Protein AF-A0A853I7K4-F1 (afdb_monomer)

Mean predicted aligned error: 10.11 Å

Foldseek 3Di:
DCVVPVDDDDPDPVPPPPVSVVVVVVVLVVLLVVLLVPDPLQKDAFDKFFADPQQWTFAPPQFSFKQAAPVPPRQWGDDPRTIARNVVRDRHDPGITTIMTGGRDDPVSDDPPPD

Solvent-accessible surface area (backbone atoms only — not comparable to full-atom values): 6976 Å² total; per-residue (Å²): 114,63,76,82,73,78,54,79,87,77,93,54,97,79,72,78,51,65,66,60,54,50,41,49,53,51,48,54,54,50,52,50,60,58,45,59,73,51,47,82,92,37,39,47,71,73,42,74,44,58,53,50,96,83,18,38,35,68,51,65,91,48,56,64,44,58,46,35,30,87,85,56,88,48,39,39,41,70,55,86,61,30,45,32,35,63,80,79,70,37,50,64,45,96,64,67,48,42,25,32,38,19,38,63,72,60,78,88,74,55,73,81,87,84,118

Sequence (115 aa):
MLQSIGESPVTSLDSGLLEAAIALDLLDQQNEKIQAIGYPFNTEKNFRLSRDIDGIIHLPDNTLKVCGPLTDNGYVKQRGQKLYNSKEQSFTFSASVVVNLVLKLPFDELTVTTR

Organism: NCBI:txid2994442

Nearest PDB structures (foldseek):
  9jyz-assembly1_U  TM=8.845E-01  e=1.080E-09  Escherichia phage T7
  8i4m-assembly1_H  TM=8.877E-01  e=1.504E-09  Prochlorococcus phage P-SCSP1u
  8vb4-assembly1_M  TM=9.196E-01  e=6.564E-08  Pectobacterium phage PhiM1
  7box-assembly1_N  TM=8.594E-01  e=1.097E-08  Escherichia phage T7
  8es4-assembly1_C  TM=8.289E-01  e=7.615E-07  Shigella phage Buco

Structure (mmCIF, N/CA/C/O backbone):
data_AF-A0A853I7K4-F1
#
_entry.id   AF-A0A853I7K4-F1
#
loop_
_atom_site.group_PDB
_atom_site.id
_atom_site.type_symbol
_atom_site.label_atom_id
_atom_site.label_alt_id
_atom_site.label_comp_id
_atom_site.label_asym_id
_atom_site.label_entity_id
_atom_site.label_seq_id
_atom_site.pdbx_PDB_ins_code
_atom_site.Cartn_x
_atom_site.Cartn_y
_atom_site.Cartn_z
_atom_site.occupancy
_atom_site.B_iso_or_equiv
_atom_site.auth_seq_id
_atom_site.auth_comp_id
_atom_site.auth_asym_id
_atom_site.auth_atom_id
_atom_site.pdbx_PDB_model_num
ATOM 1 N N . MET A 1 1 ? -11.765 2.962 21.612 1.00 49.28 1 MET A N 1
ATOM 2 C CA . MET A 1 1 ? -11.771 2.429 22.997 1.00 49.28 1 MET A CA 1
ATOM 3 C C . MET A 1 1 ? -12.878 3.115 23.793 1.00 49.28 1 MET A C 1
ATOM 5 O O . MET A 1 1 ? -12.671 4.225 24.259 1.00 49.28 1 MET A O 1
ATOM 9 N N . LEU A 1 2 ? -14.048 2.480 23.932 1.00 45.66 2 LEU A N 1
ATOM 10 C CA . LEU A 1 2 ? -15.184 3.009 24.712 1.00 45.66 2 LEU A CA 1
ATOM 11 C C . LEU A 1 2 ? -15.093 2.713 26.221 1.00 45.66 2 LEU A C 1
ATOM 13 O O . LEU A 1 2 ? -15.779 3.343 27.014 1.00 45.66 2 LEU A O 1
ATOM 17 N N . GLN A 1 3 ? -14.169 1.846 26.649 1.00 47.56 3 GLN A N 1
ATOM 18 C CA . GLN A 1 3 ? -13.898 1.620 28.076 1.00 47.56 3 GLN A CA 1
ATOM 19 C C . GLN A 1 3 ? -13.208 2.798 28.776 1.00 47.56 3 GLN A C 1
ATOM 21 O O . GLN A 1 3 ? -13.159 2.824 30.001 1.00 47.56 3 GLN A O 1
ATOM 26 N N . SER A 1 4 ? -12.681 3.778 28.033 1.00 50.81 4 SER A N 1
ATOM 27 C CA . SER A 1 4 ? -12.009 4.932 28.642 1.00 50.81 4 SER A CA 1
ATOM 28 C C . SER A 1 4 ? -12.980 6.021 29.120 1.00 50.81 4 SER A C 1
ATOM 30 O O . SER A 1 4 ? -12.527 6.981 29.736 1.00 50.81 4 SER A O 1
ATOM 32 N N . ILE A 1 5 ? -14.284 5.892 28.836 1.00 50.25 5 ILE A N 1
ATOM 33 C CA . ILE A 1 5 ? -15.302 6.919 29.129 1.00 50.25 5 ILE A CA 1
ATOM 34 C C . ILE A 1 5 ? -16.398 6.446 30.103 1.00 50.25 5 ILE A C 1
ATOM 36 O O . ILE A 1 5 ? -17.344 7.180 30.353 1.00 50.25 5 ILE A O 1
ATOM 40 N N . GLY A 1 6 ? -16.271 5.253 30.700 1.00 47.78 6 GLY A N 1
ATOM 41 C CA . GLY A 1 6 ? -17.241 4.750 31.690 1.00 47.78 6 GLY A CA 1
ATOM 42 C C . GLY A 1 6 ? -18.583 4.271 31.114 1.00 47.78 6 GLY A C 1
ATOM 43 O O . GLY A 1 6 ? -19.505 3.992 31.874 1.00 47.78 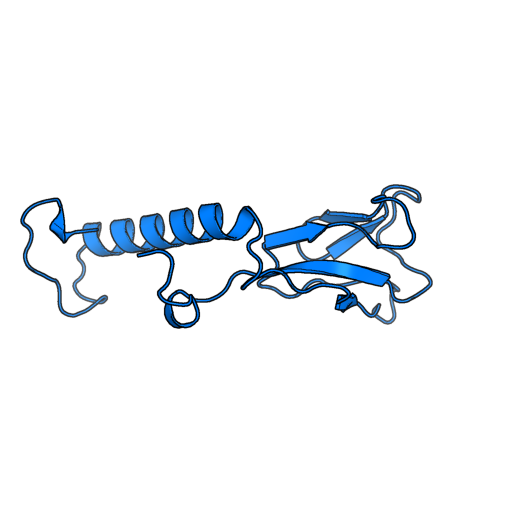6 GLY A O 1
ATOM 44 N N . GLU A 1 7 ? -18.684 4.144 29.792 1.00 52.41 7 GLU A N 1
ATOM 45 C CA . GLU A 1 7 ? -19.852 3.616 29.081 1.00 52.41 7 GLU A CA 1
ATOM 46 C C . GLU A 1 7 ? -19.877 2.076 29.118 1.00 52.41 7 GLU A C 1
ATOM 48 O O . GLU A 1 7 ? -18.839 1.408 29.024 1.00 52.41 7 GLU A O 1
ATOM 53 N N . SER A 1 8 ? -21.075 1.502 29.271 1.00 49.81 8 SER A N 1
ATOM 54 C CA . SER A 1 8 ? -21.274 0.046 29.302 1.00 49.81 8 SER A CA 1
ATOM 55 C C . SER A 1 8 ? -20.997 -0.575 27.924 1.00 49.81 8 SER A C 1
ATOM 57 O O . SER A 1 8 ? -21.301 0.040 26.902 1.00 49.81 8 SER A O 1
ATOM 59 N N . PRO A 1 9 ? -20.429 -1.794 27.852 1.00 48.22 9 PRO A N 1
ATOM 60 C CA . PRO A 1 9 ? -20.073 -2.410 26.579 1.00 48.22 9 PRO A CA 1
ATOM 61 C C . PRO A 1 9 ? -21.324 -2.679 25.736 1.00 48.22 9 PRO A C 1
ATOM 63 O O . PRO A 1 9 ? -22.226 -3.405 26.152 1.00 48.22 9 PRO A O 1
ATOM 66 N N . VAL A 1 10 ? -21.362 -2.105 24.534 1.00 51.09 10 VAL A N 1
ATOM 67 C CA . VAL A 1 10 ? -22.435 -2.340 23.564 1.00 51.09 10 VAL A CA 1
ATOM 68 C C . VAL A 1 10 ? -22.204 -3.698 22.904 1.00 51.09 10 VAL A C 1
ATOM 70 O O . VAL A 1 10 ? -21.157 -3.943 22.308 1.00 51.09 10 VAL A O 1
ATOM 73 N N . THR A 1 11 ? -23.169 -4.605 23.032 1.00 50.78 11 THR A N 1
ATOM 74 C CA . THR A 1 11 ? -23.073 -6.002 22.576 1.00 50.78 11 THR A CA 1
ATOM 75 C C . THR A 1 11 ? -23.431 -6.200 21.100 1.00 50.78 11 THR A C 1
ATOM 77 O O . THR A 1 11 ? -23.433 -7.334 20.623 1.00 50.78 11 THR A O 1
ATOM 80 N N . SER A 1 12 ? -23.738 -5.142 20.341 1.00 45.59 12 SER A N 1
ATOM 81 C CA . SER A 1 12 ? -24.063 -5.241 18.910 1.00 45.59 12 SER A CA 1
ATOM 82 C C . SER A 1 12 ? -23.766 -3.935 18.165 1.00 45.59 12 SER A C 1
ATOM 84 O O . SER A 1 12 ? -24.178 -2.866 18.601 1.00 45.59 12 SER A O 1
ATOM 86 N N . LEU A 1 13 ? -23.079 -4.041 17.021 1.00 51.53 13 LEU A N 1
ATOM 87 C CA . LEU A 1 13 ? -22.705 -2.934 16.118 1.00 51.53 13 LEU A CA 1
ATOM 88 C C . LEU A 1 13 ? -23.900 -2.235 15.441 1.00 51.53 13 LEU A C 1
ATOM 90 O O . LEU A 1 13 ? -23.728 -1.186 14.831 1.00 51.53 13 LEU A O 1
ATOM 94 N N . ASP A 1 14 ? -25.100 -2.801 15.567 1.00 49.00 14 ASP A N 1
ATOM 95 C CA . ASP A 1 14 ? -26.330 -2.337 14.913 1.00 49.00 14 ASP A CA 1
ATOM 96 C C . ASP A 1 14 ? -27.159 -1.372 15.789 1.00 49.00 14 ASP A C 1
ATOM 98 O O . ASP A 1 14 ? -28.235 -0.925 15.407 1.00 49.00 14 ASP A O 1
ATOM 102 N N . SER A 1 15 ? -26.686 -1.027 16.993 1.00 50.91 15 SER A N 1
ATOM 103 C CA . SER A 1 15 ? -27.499 -0.364 18.027 1.00 50.91 15 SER A CA 1
ATOM 104 C C . SER A 1 15 ? -27.822 1.120 17.785 1.00 50.91 15 SER A C 1
ATOM 106 O O . SER A 1 15 ? -28.295 1.791 18.700 1.00 50.91 15 SER A O 1
ATOM 108 N N . GLY A 1 16 ? -27.544 1.676 16.601 1.00 53.78 16 GLY A N 1
ATOM 109 C CA . GLY A 1 16 ? -27.820 3.086 16.292 1.00 53.78 16 GLY A CA 1
ATOM 110 C C . GLY A 1 16 ? -27.011 4.098 17.118 1.00 53.78 16 GLY A C 1
ATOM 111 O O . GLY A 1 16 ? -27.268 5.299 17.042 1.00 53.78 16 GLY A O 1
ATOM 112 N N . LEU A 1 17 ? -26.018 3.645 17.892 1.00 63.34 17 LEU A N 1
ATOM 113 C CA . LEU A 1 17 ? -25.106 4.524 18.615 1.00 63.34 17 LEU A CA 1
ATOM 114 C C . LEU A 1 17 ? -24.042 5.041 17.650 1.00 63.34 17 LEU A C 1
ATOM 116 O O . LEU A 1 17 ? -23.020 4.399 17.408 1.00 63.34 17 LEU A O 1
ATOM 120 N N . LEU A 1 18 ? -24.294 6.238 17.122 1.00 72.12 18 LEU A N 1
ATOM 121 C CA . LEU A 1 18 ? -23.364 7.010 16.296 1.00 72.12 18 LEU A CA 1
ATOM 122 C C . LEU A 1 18 ? -21.945 7.037 16.898 1.00 72.12 18 LEU A C 1
ATOM 124 O O . LEU A 1 18 ? -20.959 6.947 16.175 1.00 72.12 18 LEU A O 1
ATOM 128 N N . GLU A 1 19 ? -21.839 7.086 18.224 1.00 71.19 19 GLU A N 1
ATOM 129 C CA . GLU A 1 19 ? -20.572 7.097 18.960 1.00 71.19 19 GLU A CA 1
ATOM 130 C C . GLU A 1 19 ? -19.783 5.787 18.825 1.00 71.19 19 GLU A C 1
ATOM 132 O O . GLU A 1 19 ? -18.559 5.816 18.696 1.00 71.19 19 GLU A O 1
ATOM 137 N N . ALA A 1 20 ? -20.466 4.638 18.794 1.00 74.06 20 ALA A N 1
ATOM 138 C CA . ALA A 1 20 ? -19.827 3.343 18.577 1.00 74.06 20 ALA A CA 1
ATOM 139 C C . ALA A 1 20 ? -19.301 3.212 17.141 1.00 74.06 20 ALA A C 1
ATOM 141 O O . ALA A 1 20 ? -18.184 2.733 16.940 1.00 74.06 20 ALA A O 1
ATOM 142 N N . ALA A 1 21 ? -20.058 3.709 16.157 1.00 77.88 21 ALA A N 1
ATOM 143 C CA . ALA A 1 21 ? -19.622 3.754 14.762 1.00 77.88 21 ALA A CA 1
ATOM 144 C C . ALA A 1 21 ? -18.401 4.674 14.574 1.00 77.88 21 ALA A C 1
ATOM 146 O O . ALA A 1 21 ? -17.426 4.279 13.937 1.00 77.88 21 ALA A O 1
ATOM 147 N N . ILE A 1 22 ? -18.405 5.860 15.196 1.00 81.94 22 ILE A N 1
ATOM 148 C CA . ILE A 1 22 ? -17.257 6.782 15.182 1.00 81.94 22 ILE A CA 1
ATOM 149 C C . ILE A 1 22 ? -16.034 6.145 15.856 1.00 81.94 22 ILE A C 1
ATOM 151 O O . ILE A 1 22 ? -14.914 6.267 15.362 1.00 81.94 22 ILE A O 1
ATOM 155 N N . ALA A 1 23 ? -16.224 5.450 16.981 1.00 81.50 23 ALA A N 1
ATOM 156 C CA . ALA A 1 23 ? -15.129 4.788 17.682 1.00 81.50 23 ALA A CA 1
ATOM 157 C C . ALA A 1 23 ? -14.512 3.638 16.870 1.00 81.50 23 ALA A C 1
ATOM 159 O O . ALA A 1 23 ? -13.304 3.411 16.985 1.00 81.50 23 ALA A O 1
ATOM 160 N N . LEU A 1 24 ? -15.319 2.924 16.078 1.00 82.81 24 LEU A N 1
ATOM 161 C CA . LEU A 1 24 ? -14.852 1.876 15.171 1.00 82.81 24 LEU A CA 1
ATOM 162 C C . LEU A 1 24 ? -14.056 2.465 14.003 1.00 82.81 24 LEU A C 1
ATOM 164 O O . LEU A 1 24 ? -12.936 2.030 13.757 1.00 82.81 24 LEU A O 1
ATOM 168 N N . ASP A 1 25 ? -14.585 3.501 13.351 1.00 84.81 25 ASP A N 1
ATOM 169 C CA . ASP A 1 25 ? -13.895 4.184 12.254 1.00 84.81 25 ASP A CA 1
ATOM 170 C C . ASP A 1 25 ? -12.547 4.758 12.717 1.00 84.81 25 ASP A C 1
ATOM 172 O O . ASP A 1 25 ? -11.509 4.546 12.087 1.00 84.81 25 ASP A O 1
ATOM 176 N N . LEU A 1 26 ? -12.517 5.387 13.898 1.00 87.38 26 LEU A N 1
ATOM 177 C CA . LEU A 1 26 ? -11.273 5.868 14.492 1.00 87.38 26 LEU A CA 1
ATOM 178 C C . LEU A 1 26 ? -10.286 4.721 14.749 1.00 87.38 26 LEU A C 1
ATOM 180 O O . LEU A 1 26 ? -9.087 4.891 14.524 1.00 87.38 26 LEU A O 1
ATOM 184 N N . LEU A 1 27 ? -10.763 3.567 15.225 1.00 85.56 27 LEU A N 1
ATOM 185 C CA . LEU A 1 27 ? -9.915 2.399 15.456 1.00 85.56 27 LEU A CA 1
ATOM 186 C C . LEU A 1 27 ? -9.305 1.895 14.144 1.00 85.56 27 LEU A C 1
ATOM 188 O O . LEU A 1 27 ? -8.096 1.668 14.098 1.00 85.56 27 LEU A O 1
ATOM 192 N N . ASP A 1 28 ? -10.103 1.783 13.085 1.00 85.75 28 ASP A N 1
ATOM 193 C CA . ASP A 1 28 ? -9.634 1.351 11.768 1.00 85.75 28 ASP A CA 1
ATOM 194 C C . ASP A 1 28 ? -8.609 2.323 11.179 1.00 85.75 28 ASP A C 1
ATOM 196 O O . ASP A 1 28 ? -7.576 1.892 10.658 1.00 85.75 28 ASP A O 1
ATOM 200 N N . GLN A 1 29 ? -8.823 3.632 11.339 1.00 87.00 29 GLN A N 1
ATOM 201 C CA . GLN A 1 29 ? -7.854 4.648 10.929 1.00 87.00 29 GLN A CA 1
ATOM 202 C C . GLN A 1 29 ? -6.532 4.547 11.702 1.00 87.00 29 GLN A C 1
ATOM 204 O 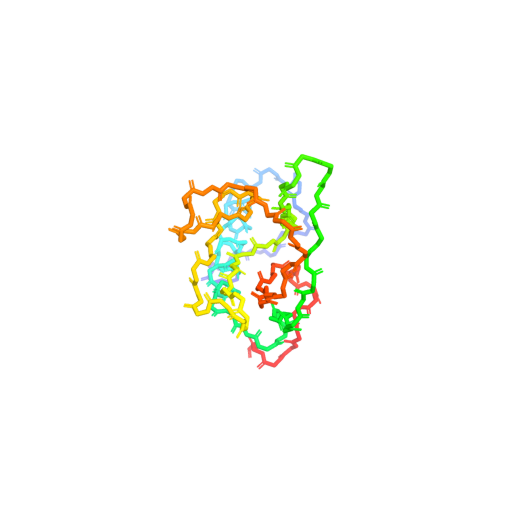O . GLN A 1 29 ? -5.460 4.718 11.118 1.00 87.00 29 GLN A O 1
ATOM 209 N N . GLN A 1 30 ? -6.571 4.302 13.017 1.00 88.06 30 GLN A N 1
ATOM 210 C CA . GLN A 1 30 ? -5.344 4.138 13.805 1.00 88.06 30 GLN A CA 1
ATOM 211 C C . GLN A 1 30 ? -4.624 2.834 13.461 1.00 88.06 30 GLN A C 1
ATOM 213 O O . GLN A 1 30 ? -3.402 2.835 13.317 1.00 88.06 30 GLN A O 1
ATOM 218 N N . ASN A 1 31 ? -5.369 1.745 13.273 1.00 87.38 31 ASN A N 1
ATOM 219 C CA . ASN A 1 31 ? -4.819 0.465 12.846 1.00 87.38 31 ASN A CA 1
ATOM 220 C C . ASN A 1 31 ? -4.090 0.606 11.500 1.00 87.38 31 ASN A C 1
ATOM 222 O O . ASN A 1 31 ? -2.943 0.185 11.364 1.00 87.38 31 ASN A O 1
ATOM 226 N N . GLU A 1 32 ? -4.707 1.287 10.533 1.00 88.50 32 GLU A N 1
ATOM 227 C CA . GLU A 1 32 ? -4.093 1.567 9.236 1.00 88.50 32 GLU A CA 1
ATOM 228 C C . GLU A 1 32 ? -2.811 2.402 9.361 1.00 88.50 32 GLU A C 1
ATOM 230 O O . GLU A 1 32 ? -1.790 2.054 8.766 1.00 88.50 32 GLU A O 1
ATOM 235 N N . LYS A 1 33 ? -2.820 3.455 10.189 1.00 88.75 33 LYS A N 1
ATOM 236 C CA . LYS A 1 33 ? -1.635 4.293 10.444 1.00 88.75 33 LYS A CA 1
ATOM 237 C C . LYS A 1 33 ? -0.473 3.502 11.040 1.00 88.75 33 LYS A C 1
ATOM 239 O O . LYS A 1 33 ? 0.666 3.704 10.626 1.00 88.75 33 LYS A O 1
ATOM 244 N N . ILE A 1 34 ? -0.749 2.615 11.996 1.00 88.88 34 ILE A N 1
ATOM 245 C CA . ILE A 1 34 ? 0.274 1.773 12.628 1.00 88.88 34 ILE A CA 1
ATOM 246 C C . ILE A 1 34 ? 0.828 0.786 11.601 1.00 88.88 34 ILE A C 1
ATOM 248 O O . ILE A 1 34 ? 2.037 0.718 11.390 1.00 88.88 34 ILE A O 1
ATOM 252 N N . GLN A 1 35 ? -0.044 0.060 10.905 1.00 89.81 35 GLN A N 1
ATOM 253 C CA . GLN A 1 35 ? 0.374 -0.932 9.919 1.00 89.81 35 GLN A CA 1
ATOM 254 C C . GLN A 1 35 ? 1.138 -0.318 8.738 1.00 89.81 35 GLN A C 1
ATOM 256 O O . GLN A 1 35 ? 2.059 -0.953 8.218 1.00 89.81 35 GLN A O 1
ATOM 261 N N . ALA A 1 36 ? 0.840 0.929 8.359 1.00 88.75 36 ALA A N 1
ATOM 262 C CA . ALA A 1 36 ? 1.534 1.649 7.290 1.00 88.75 36 ALA A CA 1
ATOM 263 C C . ALA A 1 36 ? 3.034 1.887 7.563 1.00 88.75 36 ALA A C 1
ATOM 265 O O . ALA A 1 36 ? 3.795 2.146 6.624 1.00 88.75 36 ALA A O 1
ATOM 266 N N . ILE A 1 37 ? 3.485 1.771 8.820 1.00 89.38 37 ILE A N 1
ATOM 267 C CA . ILE A 1 37 ? 4.912 1.817 9.181 1.00 89.38 37 ILE A CA 1
ATOM 268 C C . ILE A 1 37 ? 5.677 0.666 8.502 1.00 89.38 37 ILE A C 1
ATOM 270 O O . ILE A 1 37 ? 6.805 0.866 8.046 1.00 89.38 37 ILE A O 1
ATOM 274 N N . GLY A 1 38 ? 5.040 -0.500 8.353 1.00 86.06 38 GLY A N 1
ATOM 275 C CA . GLY A 1 38 ? 5.634 -1.703 7.773 1.00 86.06 38 GLY A CA 1
ATOM 276 C C . GLY A 1 38 ? 6.393 -2.523 8.810 1.00 86.06 38 GLY A C 1
ATOM 277 O O . GLY A 1 38 ? 7.609 -2.404 8.959 1.00 86.06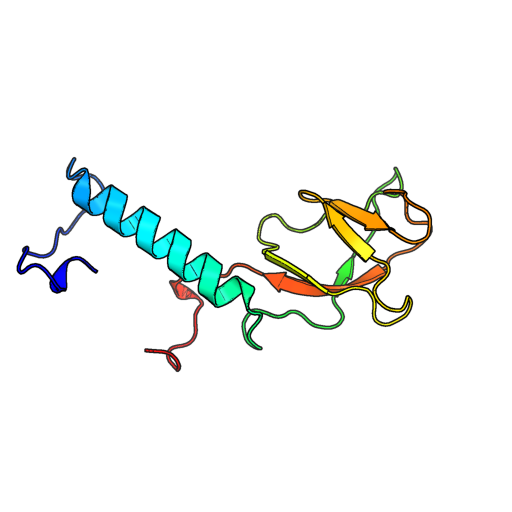 38 GLY A O 1
ATOM 278 N N . TYR A 1 39 ? 5.664 -3.377 9.520 1.00 88.62 39 TYR A N 1
ATOM 279 C CA . TYR A 1 39 ? 6.212 -4.344 10.463 1.00 88.62 39 TYR A CA 1
ATOM 280 C C . TYR A 1 39 ? 6.503 -5.682 9.772 1.00 88.62 39 TYR A C 1
ATOM 282 O O . TYR A 1 39 ? 5.924 -5.986 8.730 1.00 88.62 39 TYR A O 1
ATOM 290 N N . PRO A 1 40 ? 7.366 -6.541 10.343 1.00 86.25 40 PRO A N 1
ATOM 291 C CA . PRO A 1 40 ? 7.685 -7.835 9.741 1.00 86.25 40 PRO A CA 1
ATOM 292 C C . PRO A 1 40 ? 6.472 -8.735 9.484 1.00 86.25 40 PRO A C 1
ATOM 294 O O . PRO A 1 40 ? 6.504 -9.511 8.539 1.00 86.25 40 PRO A O 1
ATOM 297 N N . PHE A 1 41 ? 5.416 -8.629 10.298 1.00 86.50 41 PHE A N 1
ATOM 298 C CA . PHE A 1 41 ? 4.215 -9.456 10.159 1.00 86.50 41 PHE A CA 1
ATOM 299 C C . PHE A 1 41 ? 3.327 -9.044 8.978 1.00 86.50 41 PHE A C 1
ATOM 301 O O . PHE A 1 41 ? 2.603 -9.879 8.457 1.00 86.50 41 PHE A O 1
ATOM 308 N N . ASN A 1 42 ? 3.369 -7.775 8.556 1.00 90.19 42 ASN A N 1
ATOM 309 C CA . ASN A 1 42 ? 2.560 -7.262 7.450 1.00 90.19 42 ASN A CA 1
ATOM 310 C C . ASN A 1 42 ? 3.409 -6.791 6.264 1.00 90.19 42 ASN A C 1
ATOM 312 O O . ASN A 1 42 ? 2.915 -6.069 5.400 1.00 90.19 42 ASN A O 1
ATOM 316 N N . THR A 1 43 ? 4.689 -7.173 6.235 1.00 90.00 43 THR A N 1
ATOM 317 C CA . THR A 1 43 ? 5.617 -6.843 5.153 1.00 90.00 43 THR A CA 1
ATOM 318 C C . THR A 1 43 ? 6.003 -8.102 4.391 1.00 90.00 43 THR A C 1
ATOM 320 O O . THR A 1 43 ? 6.849 -8.878 4.834 1.00 90.00 43 THR A O 1
ATOM 323 N N . GLU A 1 44 ? 5.451 -8.242 3.193 1.00 89.00 44 GLU A N 1
ATOM 324 C CA . GLU A 1 44 ? 5.801 -9.288 2.243 1.00 89.00 44 GLU A CA 1
ATOM 325 C C . GLU A 1 44 ? 7.051 -8.882 1.466 1.00 89.00 44 GLU A C 1
ATOM 327 O O . GLU A 1 44 ? 7.069 -7.892 0.724 1.00 89.00 44 GLU A O 1
ATOM 332 N N . LYS A 1 45 ? 8.129 -9.645 1.653 1.00 87.88 45 LYS A N 1
ATOM 333 C CA . LYS A 1 45 ? 9.410 -9.396 0.988 1.00 87.88 45 LYS A CA 1
ATOM 334 C C . LYS A 1 45 ? 9.521 -10.204 -0.295 1.00 87.88 45 LYS A C 1
ATOM 336 O O . LYS A 1 45 ? 9.147 -11.369 -0.332 1.00 87.88 45 LYS A O 1
ATOM 341 N N . ASN A 1 46 ? 10.144 -9.615 -1.313 1.00 86.75 46 ASN A N 1
ATOM 342 C CA . ASN A 1 46 ? 10.378 -10.254 -2.612 1.00 86.75 46 ASN A CA 1
ATOM 343 C C . ASN A 1 46 ? 9.092 -10.730 -3.310 1.00 86.75 46 ASN A C 1
ATOM 345 O O . ASN A 1 46 ? 9.091 -11.742 -4.015 1.00 86.75 46 ASN A O 1
ATOM 349 N N . PHE A 1 47 ? 8.001 -9.986 -3.146 1.00 87.75 47 PHE A N 1
ATOM 350 C CA . PHE A 1 47 ? 6.740 -10.299 -3.793 1.00 87.75 47 PHE A CA 1
ATOM 351 C C . PHE A 1 47 ? 6.834 -10.009 -5.294 1.00 87.75 47 PHE A C 1
ATOM 353 O O . PHE A 1 47 ? 7.152 -8.890 -5.712 1.00 87.75 47 PHE A O 1
ATOM 360 N N . ARG A 1 48 ? 6.578 -11.026 -6.122 1.00 88.94 48 ARG A N 1
ATOM 361 C CA . ARG A 1 48 ? 6.606 -10.902 -7.583 1.00 88.94 48 ARG A CA 1
ATOM 362 C C . ARG A 1 48 ? 5.246 -10.430 -8.080 1.00 88.94 48 ARG A C 1
ATOM 364 O O . ARG A 1 48 ? 4.278 -11.181 -8.049 1.00 88.94 48 ARG A O 1
ATOM 371 N N . LEU A 1 49 ? 5.208 -9.214 -8.609 1.00 88.00 49 LEU A N 1
ATOM 372 C CA . LEU A 1 49 ? 4.039 -8.671 -9.282 1.00 88.00 49 LEU A CA 1
ATOM 373 C C . LEU A 1 49 ? 4.129 -8.913 -10.788 1.00 88.00 49 LEU A C 1
ATOM 375 O O . LEU A 1 49 ? 5.125 -8.580 -11.441 1.00 88.00 49 LEU A O 1
ATOM 379 N N . SER A 1 50 ? 3.065 -9.493 -11.331 1.00 89.06 50 SER A N 1
ATOM 380 C CA . SER A 1 50 ? 2.912 -9.739 -12.760 1.00 89.06 50 SER A CA 1
ATOM 381 C C . SER A 1 50 ? 2.131 -8.608 -13.413 1.00 89.06 50 SER A C 1
ATOM 383 O O . SER A 1 50 ? 1.252 -8.004 -12.800 1.00 89.06 50 SER A O 1
ATOM 385 N N . ARG A 1 51 ? 2.483 -8.316 -14.662 1.00 89.75 51 ARG A N 1
ATOM 386 C CA . ARG A 1 51 ? 1.781 -7.334 -15.487 1.00 89.75 51 ARG A CA 1
ATOM 387 C C . ARG A 1 51 ? 0.565 -7.961 -16.165 1.00 89.75 51 ARG A C 1
ATOM 389 O O . ARG A 1 51 ? 0.591 -9.150 -16.481 1.00 89.75 51 ARG A O 1
ATOM 396 N N . ASP A 1 52 ? -0.436 -7.137 -16.425 1.00 90.56 52 ASP A N 1
ATOM 397 C CA . ASP A 1 52 ? -1.563 -7.458 -17.299 1.00 90.56 52 ASP A CA 1
ATOM 398 C C . ASP A 1 52 ? -1.146 -7.388 -18.789 1.00 90.56 52 ASP A C 1
ATOM 400 O O . ASP A 1 52 ? -0.013 -7.024 -19.124 1.00 90.56 52 ASP A O 1
ATOM 404 N N . ILE A 1 53 ? -2.071 -7.712 -19.690 1.00 90.25 53 ILE A N 1
ATOM 405 C CA . I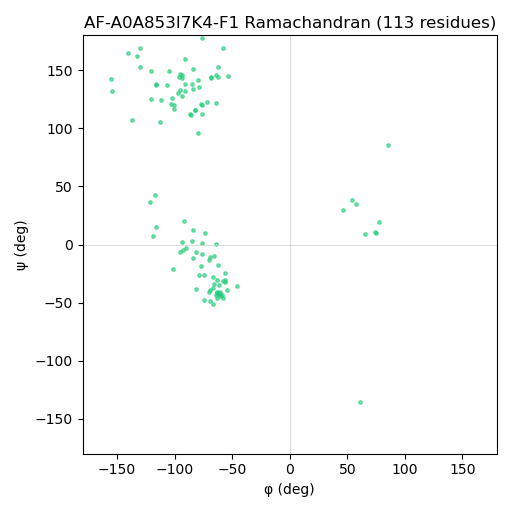LE A 1 53 ? -1.987 -7.644 -21.152 1.00 90.25 53 ILE A CA 1
ATOM 406 C C . ILE A 1 53 ? -1.580 -6.236 -21.611 1.00 90.25 53 ILE A C 1
ATOM 408 O O . ILE A 1 53 ? -0.724 -6.103 -22.484 1.00 90.25 53 ILE A O 1
ATOM 412 N N . ASP A 1 54 ? -2.099 -5.191 -20.961 1.00 89.75 54 ASP A N 1
ATOM 413 C CA . ASP A 1 54 ? -1.736 -3.787 -21.218 1.00 89.75 54 ASP A CA 1
ATOM 414 C C . ASP A 1 54 ? -0.370 -3.381 -20.625 1.00 89.75 54 ASP A C 1
ATOM 416 O O . ASP A 1 54 ? 0.049 -2.225 -20.696 1.00 89.75 54 ASP A O 1
ATOM 420 N N . GLY A 1 55 ? 0.343 -4.314 -19.989 1.00 87.06 55 GLY A N 1
ATOM 421 C CA . GLY A 1 55 ? 1.627 -4.062 -19.341 1.00 87.06 55 GLY A CA 1
ATOM 422 C C . GLY A 1 55 ? 1.521 -3.318 -18.009 1.00 87.06 55 GLY A C 1
ATOM 423 O O . GLY A 1 55 ? 2.544 -2.914 -17.464 1.00 87.06 55 GLY A O 1
ATOM 424 N N . ILE A 1 56 ? 0.320 -3.138 -17.463 1.00 90.25 56 ILE A N 1
ATOM 425 C CA . ILE A 1 56 ? 0.097 -2.469 -16.178 1.00 90.25 56 ILE A CA 1
ATOM 426 C C . ILE A 1 56 ? 0.266 -3.477 -15.045 1.00 90.25 56 ILE A C 1
ATOM 428 O 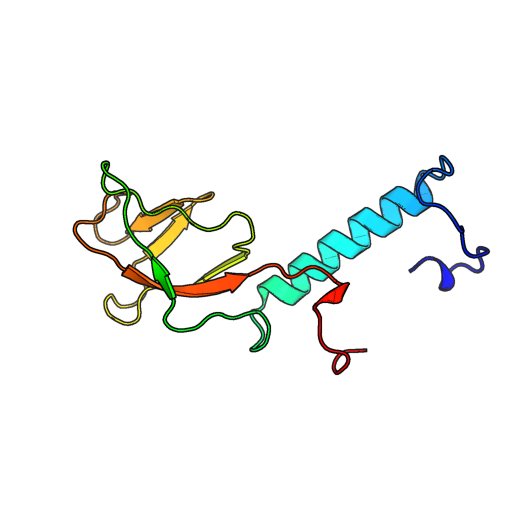O . ILE A 1 56 ? -0.212 -4.605 -15.127 1.00 90.25 56 ILE A O 1
ATOM 432 N N . ILE A 1 57 ? 0.924 -3.063 -13.964 1.00 90.62 57 ILE A N 1
ATOM 433 C CA . ILE A 1 57 ? 1.000 -3.858 -12.738 1.00 90.62 57 ILE A CA 1
ATOM 434 C C . ILE A 1 57 ? -0.014 -3.320 -11.728 1.00 90.62 57 ILE A C 1
ATOM 436 O O . ILE A 1 57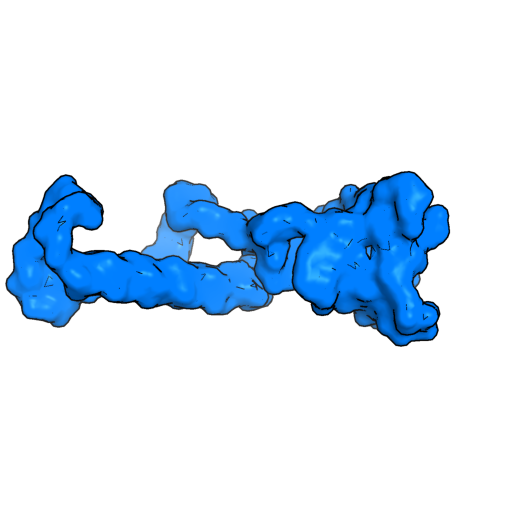 ? 0.085 -2.174 -11.274 1.00 90.62 57 ILE A O 1
ATOM 440 N N . HIS A 1 58 ? -0.977 -4.171 -11.386 1.00 92.06 58 HIS A N 1
ATOM 441 C CA . HIS A 1 58 ? -2.003 -3.905 -10.386 1.00 92.06 58 HIS A CA 1
ATOM 442 C C . HIS A 1 58 ? -1.537 -4.373 -9.008 1.00 92.06 58 HIS A C 1
ATOM 444 O O . HIS A 1 58 ? -0.915 -5.427 -8.870 1.00 92.06 58 HIS A O 1
ATOM 450 N N . LEU A 1 59 ? -1.817 -3.560 -7.995 1.00 90.31 59 LEU A N 1
ATOM 451 C CA . LEU A 1 59 ? -1.531 -3.872 -6.602 1.00 90.31 59 LEU A CA 1
ATOM 452 C C . LEU A 1 59 ? -2.759 -4.511 -5.949 1.00 90.31 59 LEU A C 1
ATOM 454 O O . LEU A 1 59 ? -3.876 -4.106 -6.272 1.00 90.31 59 LEU A O 1
ATOM 458 N N . PRO A 1 60 ? -2.569 -5.458 -5.016 1.00 89.44 60 PRO A N 1
ATOM 459 C CA . PRO A 1 60 ? -3.654 -5.959 -4.178 1.00 89.44 60 PRO A CA 1
ATOM 460 C C . PRO A 1 60 ? -4.388 -4.825 -3.450 1.00 89.44 60 PRO A C 1
ATOM 462 O O . PRO A 1 60 ? -3.748 -3.866 -3.006 1.00 89.44 60 PRO A O 1
ATOM 465 N N . ASP A 1 61 ? -5.705 -4.952 -3.270 1.00 88.31 61 ASP A N 1
ATOM 466 C CA . ASP A 1 61 ? -6.553 -3.930 -2.631 1.00 88.31 61 ASP A CA 1
ATOM 467 C C . ASP A 1 61 ? -6.097 -3.549 -1.219 1.00 88.31 61 ASP A C 1
ATOM 469 O O . ASP A 1 61 ? -6.222 -2.402 -0.799 1.00 88.31 61 ASP A O 1
ATOM 473 N N . ASN A 1 62 ? -5.518 -4.501 -0.493 1.00 89.38 62 ASN A N 1
ATOM 474 C CA . ASN A 1 62 ? -5.006 -4.308 0.856 1.00 89.38 62 ASN A CA 1
ATOM 475 C C . ASN A 1 62 ? -3.580 -3.728 0.896 1.00 89.38 62 ASN A C 1
ATOM 477 O O . ASN A 1 62 ? -2.954 -3.737 1.951 1.00 89.38 62 ASN A O 1
ATOM 481 N N . THR A 1 63 ? -3.029 -3.226 -0.211 1.00 90.94 63 THR A N 1
ATOM 482 C CA . THR A 1 63 ? -1.670 -2.661 -0.227 1.00 90.94 63 THR A CA 1
ATOM 483 C C . THR A 1 63 ? -1.630 -1.272 0.410 1.00 90.94 63 THR A C 1
ATOM 485 O O . THR A 1 63 ? -2.115 -0.300 -0.170 1.00 90.94 63 THR A O 1
ATOM 488 N N . LEU A 1 64 ? -0.964 -1.156 1.561 1.00 89.81 64 LEU A N 1
ATOM 489 C CA . LEU A 1 64 ? -0.715 0.119 2.244 1.00 89.81 64 LEU A CA 1
ATOM 490 C C . LEU A 1 64 ? 0.481 0.864 1.660 1.00 89.81 64 LEU A C 1
ATOM 492 O O . LEU A 1 64 ? 0.489 2.092 1.585 1.00 89.81 64 LEU A O 1
ATOM 496 N N . LYS A 1 65 ? 1.526 0.122 1.291 1.00 88.69 65 LYS A N 1
ATOM 497 C CA . LYS A 1 65 ? 2.768 0.712 0.798 1.00 88.69 65 LYS A CA 1
ATOM 498 C C . LYS A 1 65 ? 3.517 -0.263 -0.089 1.00 88.69 65 LYS A C 1
ATOM 500 O O . LYS A 1 65 ? 3.624 -1.447 0.214 1.00 88.69 65 LYS A O 1
ATOM 505 N N . VAL A 1 66 ? 4.126 0.278 -1.137 1.00 88.00 66 VAL A N 1
ATOM 506 C CA . VAL A 1 66 ? 5.105 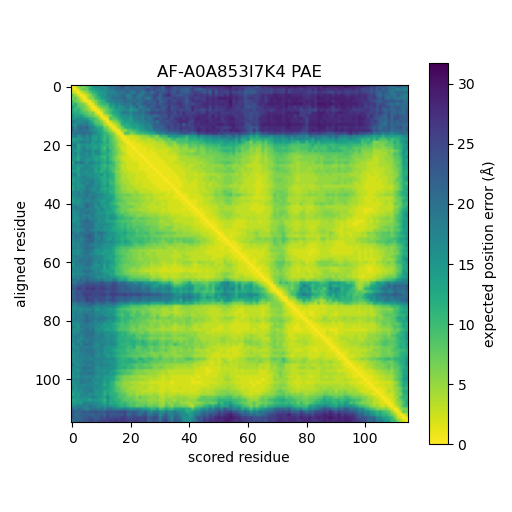-0.431 -1.960 1.00 88.00 66 VAL A CA 1
ATOM 507 C C . VAL A 1 66 ? 6.471 0.201 -1.757 1.00 88.00 66 VAL A C 1
ATOM 509 O O . VAL A 1 66 ? 6.650 1.400 -1.976 1.00 88.00 66 VAL A O 1
ATOM 512 N N . CYS A 1 67 ? 7.447 -0.610 -1.369 1.00 80.44 67 CYS A N 1
ATOM 513 C CA . CYS A 1 67 ? 8.851 -0.236 -1.422 1.00 80.44 67 CYS A CA 1
ATOM 514 C C . CYS A 1 67 ? 9.443 -0.801 -2.714 1.00 80.44 67 CYS A C 1
ATOM 516 O O . CYS A 1 67 ? 9.212 -1.964 -3.051 1.00 80.44 67 CYS A O 1
ATOM 518 N N . GLY A 1 68 ? 10.144 0.065 -3.452 1.00 70.12 68 GLY A N 1
ATOM 519 C CA . GLY A 1 68 ? 10.540 -0.181 -4.835 1.00 70.12 68 GLY A CA 1
ATOM 520 C C . GLY A 1 68 ? 11.384 -1.442 -5.044 1.00 70.12 68 GLY A C 1
ATOM 521 O O . GLY A 1 68 ? 11.836 -2.074 -4.087 1.00 70.12 68 GLY A O 1
ATOM 522 N N . PRO A 1 69 ? 11.579 -1.836 -6.309 1.00 66.69 69 PRO A N 1
ATOM 523 C CA . PRO A 1 69 ? 12.158 -3.120 -6.633 1.00 66.69 69 PRO A CA 1
ATOM 524 C C . PRO A 1 69 ? 13.586 -3.260 -6.143 1.00 66.69 69 PRO A C 1
ATOM 526 O O . PRO A 1 69 ? 14.360 -2.303 -6.207 1.00 66.69 69 PRO A O 1
ATOM 529 N N . LEU A 1 70 ? 13.945 -4.488 -5.751 1.00 60.81 70 LEU A N 1
ATOM 530 C CA . LEU A 1 70 ? 15.315 -4.838 -5.362 1.00 60.81 70 LEU A CA 1
ATOM 531 C C . LEU A 1 70 ? 16.338 -4.521 -6.467 1.00 60.81 70 LEU A C 1
ATOM 533 O O . LEU A 1 70 ? 17.513 -4.336 -6.172 1.00 60.81 70 LEU A O 1
ATOM 537 N N . THR A 1 71 ? 15.900 -4.478 -7.727 1.00 61.66 71 THR A N 1
ATOM 538 C CA . THR A 1 71 ? 16.771 -4.405 -8.908 1.00 61.66 71 THR A CA 1
ATOM 539 C C . THR A 1 71 ? 16.882 -3.007 -9.526 1.00 61.66 71 THR A C 1
ATOM 541 O O . THR A 1 71 ? 17.855 -2.734 -10.218 1.00 61.66 71 THR A O 1
ATOM 544 N N . ASP A 1 72 ? 15.923 -2.109 -9.271 1.00 62.31 72 ASP A N 1
ATOM 545 C CA . ASP A 1 72 ? 15.787 -0.820 -9.979 1.00 62.31 72 ASP A CA 1
ATOM 546 C C . ASP A 1 72 ? 15.844 0.384 -9.017 1.00 62.31 72 ASP A C 1
ATOM 548 O O . ASP A 1 72 ? 15.117 1.361 -9.176 1.00 62.31 72 ASP A O 1
ATOM 552 N N . ASN A 1 73 ? 16.681 0.312 -7.973 1.00 60.47 73 ASN A N 1
ATOM 553 C CA . ASN A 1 73 ? 17.036 1.434 -7.082 1.00 60.47 73 ASN A CA 1
ATOM 554 C C . ASN A 1 73 ? 15.861 2.307 -6.571 1.00 60.47 73 ASN A C 1
ATOM 556 O O . ASN A 1 73 ? 16.027 3.497 -6.303 1.00 60.47 73 ASN A O 1
ATOM 560 N N . GLY A 1 74 ? 14.660 1.745 -6.409 1.00 66.00 74 GLY A N 1
ATOM 561 C CA . GLY A 1 74 ? 13.516 2.490 -5.876 1.00 66.00 74 GLY A CA 1
ATOM 562 C C . GLY A 1 74 ? 12.815 3.443 -6.856 1.00 66.00 74 GLY A C 1
ATOM 563 O O . GLY A 1 74 ? 12.070 4.315 -6.411 1.00 66.00 74 GLY A O 1
ATOM 564 N N . TYR A 1 75 ? 12.980 3.290 -8.176 1.00 76.38 75 TYR A N 1
ATOM 565 C CA . TYR A 1 75 ? 12.262 4.129 -9.155 1.00 76.38 75 TYR A CA 1
ATOM 566 C C . TYR A 1 75 ? 10.755 3.870 -9.220 1.00 76.38 75 TYR A C 1
ATOM 568 O O . TYR A 1 75 ? 10.011 4.635 -9.835 1.00 76.38 75 TYR A O 1
ATOM 576 N N . VAL A 1 76 ? 10.278 2.814 -8.580 1.00 85.06 76 VAL A N 1
ATOM 577 C CA . VAL A 1 76 ? 8.878 2.425 -8.624 1.00 85.06 76 VAL A CA 1
ATOM 578 C C . VAL A 1 76 ? 8.120 2.979 -7.423 1.00 85.06 76 VAL A C 1
ATOM 580 O O . VAL A 1 76 ? 8.570 2.861 -6.285 1.00 85.06 76 VAL A O 1
ATOM 583 N N . LYS A 1 77 ? 6.953 3.568 -7.685 1.00 87.44 77 LYS A N 1
ATOM 584 C CA . LYS A 1 77 ? 6.069 4.167 -6.682 1.00 87.44 77 LYS A CA 1
ATOM 585 C C . LYS A 1 77 ? 4.648 3.651 -6.853 1.00 87.44 77 LYS A C 1
ATOM 587 O O . LYS A 1 77 ? 4.231 3.324 -7.959 1.00 87.44 77 LYS A O 1
ATOM 592 N N . GLN A 1 78 ? 3.886 3.627 -5.771 1.00 89.50 78 GLN A N 1
ATOM 593 C CA . GLN A 1 78 ? 2.448 3.386 -5.822 1.00 89.50 78 GLN A CA 1
ATOM 594 C C . GLN A 1 78 ? 1.711 4.665 -6.249 1.00 89.50 78 GLN A C 1
ATOM 596 O O . GLN A 1 78 ? 2.007 5.753 -5.752 1.00 89.50 78 GLN A O 1
ATOM 601 N N . ARG A 1 79 ? 0.746 4.542 -7.167 1.00 88.75 79 ARG A N 1
ATOM 602 C CA . ARG A 1 79 ? -0.228 5.590 -7.510 1.00 88.75 79 ARG A CA 1
ATOM 603 C C . ARG A 1 79 ? -1.609 4.952 -7.649 1.00 88.75 79 ARG A C 1
ATOM 605 O O . ARG A 1 79 ? -1.870 4.234 -8.612 1.00 88.75 79 ARG A O 1
ATOM 612 N N . GLY A 1 80 ? -2.482 5.199 -6.673 1.00 88.38 80 GLY A N 1
ATOM 613 C CA . GLY A 1 80 ? -3.720 4.431 -6.526 1.00 88.38 80 GLY A CA 1
ATOM 614 C C . GLY A 1 80 ? -3.410 2.947 -6.296 1.00 88.38 80 GLY A C 1
ATOM 615 O O . GLY A 1 80 ? -2.485 2.615 -5.557 1.00 88.38 80 GLY A O 1
ATOM 616 N N . GLN A 1 81 ? -4.132 2.064 -6.983 1.00 88.62 81 GLN A N 1
ATOM 617 C CA . GLN A 1 81 ? -3.882 0.612 -6.996 1.00 88.62 81 GLN A CA 1
ATOM 618 C C . GLN A 1 81 ? -2.962 0.163 -8.140 1.00 88.62 81 GLN A C 1
ATOM 620 O O . GLN A 1 81 ? -2.961 -1.000 -8.539 1.00 88.62 81 GLN A O 1
ATOM 625 N N . LYS A 1 82 ? -2.183 1.083 -8.714 1.00 90.38 82 LYS A N 1
ATOM 626 C CA . LYS A 1 82 ? -1.263 0.777 -9.808 1.00 90.38 82 LYS A CA 1
ATOM 627 C C . LYS A 1 82 ? 0.162 1.117 -9.427 1.00 90.38 82 LYS A C 1
ATOM 629 O O . LYS A 1 82 ? 0.442 2.052 -8.670 1.00 90.38 82 LYS A O 1
ATOM 634 N N . LEU A 1 83 ? 1.065 0.349 -10.007 1.00 89.25 83 LEU A N 1
ATOM 635 C CA . LEU A 1 83 ? 2.486 0.584 -9.916 1.00 89.25 83 LEU A CA 1
ATOM 636 C C . LEU A 1 83 ? 2.902 1.618 -10.973 1.00 89.25 83 LEU A C 1
ATOM 638 O O . LEU A 1 83 ? 2.495 1.538 -12.128 1.00 89.25 83 LEU A O 1
ATOM 642 N N . TYR A 1 84 ? 3.697 2.606 -10.579 1.00 90.19 84 TYR A N 1
ATOM 643 C CA . TYR A 1 84 ? 4.171 3.684 -11.442 1.00 90.19 84 TYR A CA 1
ATOM 644 C C . TYR A 1 84 ? 5.696 3.685 -11.499 1.00 90.19 84 TYR A C 1
ATOM 646 O O . TYR A 1 84 ? 6.367 3.771 -10.467 1.00 90.19 84 TYR A O 1
ATOM 654 N N . ASN A 1 85 ? 6.249 3.629 -12.707 1.00 88.31 85 ASN A N 1
ATOM 655 C CA . ASN A 1 85 ? 7.679 3.743 -12.941 1.00 88.31 85 ASN A CA 1
ATOM 656 C C . ASN A 1 85 ? 8.070 5.227 -13.041 1.00 88.31 85 ASN A C 1
ATOM 658 O O . ASN A 1 85 ? 7.730 5.907 -14.004 1.00 88.31 85 ASN A O 1
ATOM 662 N N . SER A 1 86 ? 8.811 5.742 -12.057 1.00 85.81 86 SER A N 1
ATOM 663 C CA . SER A 1 86 ? 9.265 7.141 -12.038 1.00 85.81 86 SER A CA 1
ATOM 664 C C . SER A 1 86 ? 10.450 7.412 -12.964 1.00 85.81 86 SER A C 1
ATOM 666 O O . SER A 1 86 ? 10.683 8.574 -13.278 1.00 85.81 86 SER A O 1
ATOM 668 N N . LYS A 1 87 ? 11.190 6.379 -13.388 1.00 85.88 87 LYS A N 1
ATOM 669 C CA . LYS A 1 87 ? 12.331 6.511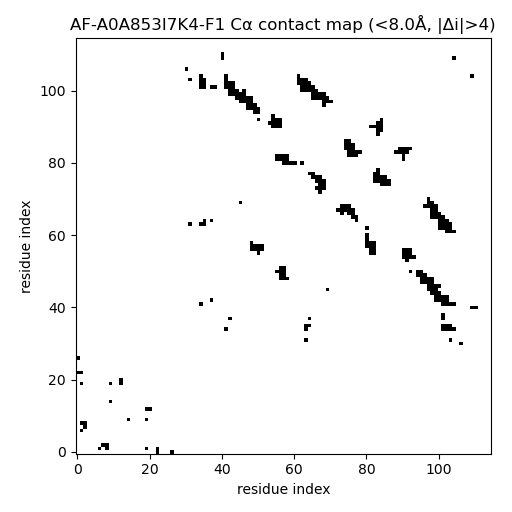 -14.308 1.00 85.88 87 LYS A CA 1
ATOM 670 C C . LYS A 1 87 ? 11.860 6.761 -15.736 1.00 85.88 87 LYS A C 1
ATOM 672 O O . LYS A 1 87 ? 12.337 7.681 -16.382 1.00 85.88 87 LYS A O 1
ATOM 677 N N . GLU A 1 88 ? 10.899 5.964 -16.192 1.00 86.12 88 GLU A N 1
ATOM 678 C CA . GLU A 1 88 ? 10.293 6.092 -17.527 1.00 86.12 88 GLU A CA 1
ATOM 679 C C . GLU A 1 88 ? 9.034 6.966 -17.526 1.00 86.12 88 GLU A C 1
ATOM 681 O O . GLU A 1 88 ? 8.458 7.232 -18.574 1.00 86.12 88 GLU A O 1
ATOM 686 N N . GLN A 1 89 ? 8.597 7.401 -16.341 1.00 87.88 89 GLN A N 1
ATOM 687 C CA . GLN A 1 89 ? 7.385 8.193 -16.131 1.00 87.88 89 GLN A CA 1
ATOM 688 C C . GLN A 1 89 ? 6.125 7.543 -16.735 1.00 87.88 89 GLN A C 1
ATOM 690 O O . GLN A 1 89 ? 5.249 8.227 -17.260 1.00 87.88 89 GLN A O 1
ATOM 695 N N . SER A 1 90 ? 6.023 6.215 -16.636 1.00 89.19 90 SER A N 1
ATOM 696 C CA . SER A 1 90 ? 4.958 5.409 -17.242 1.00 89.19 90 SER A CA 1
ATOM 697 C C . SER A 1 90 ? 4.359 4.399 -16.255 1.00 89.19 90 SER A C 1
ATOM 699 O O . SER A 1 90 ? 4.946 4.077 -15.220 1.00 89.19 90 SER A O 1
ATOM 701 N N . PHE A 1 91 ? 3.172 3.890 -16.585 1.00 88.69 91 PHE A N 1
ATOM 702 C CA . PHE A 1 91 ? 2.498 2.784 -15.889 1.00 88.69 91 PHE A CA 1
ATOM 703 C C . PHE A 1 91 ? 2.750 1.418 -16.542 1.00 88.69 91 PHE A C 1
ATOM 705 O O . PHE A 1 91 ? 2.321 0.395 -16.012 1.00 88.69 91 PHE A O 1
ATOM 712 N N . THR A 1 92 ? 3.414 1.401 -17.696 1.00 89.00 92 THR A N 1
ATOM 713 C CA . THR A 1 92 ? 3.681 0.187 -18.466 1.00 89.00 92 THR A CA 1
ATOM 714 C C . THR A 1 92 ? 5.015 -0.425 -18.067 1.00 89.00 92 THR A C 1
ATOM 716 O O . THR A 1 92 ? 6.036 0.260 -18.056 1.00 89.00 92 THR A O 1
ATOM 719 N N . PHE A 1 93 ? 5.017 -1.729 -17.816 1.00 87.31 93 PHE A N 1
ATOM 720 C CA . PHE A 1 93 ? 6.195 -2.528 -17.518 1.00 87.31 93 PHE A CA 1
ATOM 721 C C . PHE A 1 93 ? 6.407 -3.573 -18.617 1.00 87.31 93 PHE A C 1
ATOM 723 O O . PHE A 1 93 ? 5.473 -4.232 -19.088 1.00 87.31 93 PHE A O 1
ATOM 730 N N . SER A 1 94 ? 7.662 -3.743 -19.028 1.00 85.94 94 SER A N 1
ATOM 731 C CA . SER A 1 94 ? 8.069 -4.758 -20.006 1.00 85.94 94 SER A CA 1
ATOM 732 C C . SER A 1 94 ? 8.190 -6.156 -19.388 1.00 85.94 94 SER A C 1
ATOM 734 O O . SER A 1 94 ? 7.995 -7.153 -20.082 1.00 85.94 94 SER A O 1
ATOM 736 N N . ALA A 1 95 ? 8.453 -6.236 -18.081 1.00 85.75 95 ALA A N 1
ATOM 737 C CA . ALA A 1 95 ? 8.641 -7.474 -17.333 1.00 85.75 95 ALA A CA 1
ATOM 738 C C . ALA A 1 95 ? 7.982 -7.412 -15.944 1.00 85.75 95 ALA A C 1
ATOM 740 O O . ALA A 1 95 ? 7.642 -6.337 -15.449 1.00 85.75 95 ALA A O 1
ATOM 741 N N . SER A 1 96 ? 7.813 -8.578 -15.312 1.00 85.75 96 SER A N 1
ATOM 742 C CA . SER A 1 96 ? 7.385 -8.676 -13.911 1.00 85.75 96 SER A CA 1
ATOM 743 C C . SER A 1 96 ? 8.404 -8.019 -12.983 1.00 85.75 96 SER A C 1
ATOM 745 O O . SER A 1 96 ? 9.613 -8.142 -13.188 1.00 85.75 96 SER A O 1
ATOM 747 N N . VAL A 1 97 ? 7.914 -7.388 -11.920 1.00 86.94 97 VAL A N 1
ATOM 748 C CA . VAL A 1 97 ? 8.738 -6.638 -10.968 1.00 86.94 97 VAL A CA 1
ATOM 749 C C . VAL A 1 97 ? 8.662 -7.308 -9.600 1.00 86.94 97 VAL A C 1
ATOM 751 O O . VAL A 1 97 ? 7.596 -7.742 -9.168 1.00 86.94 97 VAL A O 1
ATOM 754 N N . VAL A 1 98 ? 9.799 -7.407 -8.915 1.00 88.75 98 VAL A N 1
ATOM 755 C CA . VAL A 1 98 ? 9.875 -7.925 -7.544 1.00 88.75 98 VAL A CA 1
ATOM 756 C C . VAL A 1 98 ? 9.968 -6.747 -6.589 1.00 88.75 98 VAL A C 1
ATOM 758 O O . VAL A 1 98 ? 10.913 -5.969 -6.691 1.00 88.75 98 VAL A O 1
ATOM 761 N N . VAL A 1 99 ? 9.010 -6.616 -5.676 1.00 88.75 99 VAL A N 1
ATOM 762 C CA . VAL A 1 99 ? 8.905 -5.496 -4.726 1.00 88.75 99 VAL A CA 1
ATOM 763 C C . VAL A 1 99 ? 8.721 -6.001 -3.298 1.00 88.75 99 VAL A C 1
ATOM 765 O O . VAL A 1 99 ? 8.458 -7.181 -3.075 1.00 88.75 99 VAL A O 1
ATOM 768 N N . ASN A 1 100 ? 8.832 -5.094 -2.329 1.00 89.31 100 ASN A N 1
ATOM 769 C CA . ASN A 1 100 ? 8.370 -5.361 -0.971 1.00 89.31 100 ASN A CA 1
ATOM 770 C C . ASN A 1 100 ? 7.029 -4.651 -0.766 1.00 89.31 100 ASN A C 1
ATOM 772 O O . ASN A 1 100 ? 6.929 -3.442 -1.000 1.00 89.31 100 ASN A O 1
ATOM 776 N N . LEU A 1 101 ? 6.016 -5.400 -0.341 1.00 90.75 101 LEU A N 1
ATOM 777 C CA . LEU A 1 101 ? 4.670 -4.894 -0.088 1.00 90.75 101 LEU A CA 1
ATOM 778 C C . LEU A 1 101 ? 4.422 -4.818 1.410 1.00 90.75 101 LEU A C 1
ATOM 780 O O . LEU A 1 101 ? 4.757 -5.742 2.142 1.00 90.75 101 LEU A O 1
ATOM 784 N N . VAL A 1 102 ? 3.802 -3.732 1.851 1.00 91.94 102 VAL A N 1
ATOM 785 C CA . VAL A 1 102 ? 3.181 -3.644 3.170 1.00 91.94 102 VAL A CA 1
ATOM 786 C C . VAL A 1 102 ? 1.682 -3.780 2.967 1.00 91.94 102 VAL A C 1
ATOM 788 O O . VAL A 1 102 ? 1.086 -2.985 2.234 1.00 91.94 102 VAL A O 1
ATOM 791 N N . LEU A 1 103 ? 1.087 -4.785 3.597 1.00 91.44 103 LEU A N 1
ATOM 792 C CA . LEU A 1 103 ? -0.330 -5.105 3.479 1.00 91.44 103 LEU A CA 1
ATOM 793 C C . LEU A 1 103 ? -1.089 -4.664 4.736 1.00 91.44 103 LEU A C 1
ATOM 795 O O . LEU A 1 103 ? -0.544 -4.637 5.840 1.00 91.44 103 LEU A O 1
ATOM 799 N N . LYS A 1 104 ? -2.359 -4.309 4.558 1.00 90.88 104 LYS A N 1
ATOM 800 C CA . LYS A 1 104 ? -3.326 -4.128 5.635 1.00 90.88 104 LYS A CA 1
ATOM 801 C C . LYS A 1 104 ? -3.867 -5.500 5.997 1.00 90.88 104 LYS A C 1
ATOM 803 O O . LYS A 1 104 ? -4.517 -6.146 5.175 1.00 90.88 104 LYS A O 1
ATOM 808 N N . LEU A 1 105 ? -3.598 -5.920 7.220 1.00 88.31 105 LEU A N 1
ATOM 809 C CA . LEU A 1 105 ? -4.169 -7.115 7.814 1.00 88.31 105 LEU A CA 1
ATOM 810 C C . LEU A 1 105 ? -5.383 -6.738 8.673 1.00 88.31 105 LEU A C 1
ATOM 812 O O . LEU A 1 105 ? -5.379 -5.675 9.317 1.00 88.31 105 LEU A O 1
ATOM 816 N N . PRO A 1 106 ? -6.429 -7.580 8.695 1.00 84.00 106 PRO A N 1
ATOM 817 C CA . PRO A 1 106 ? -7.533 -7.424 9.629 1.00 84.00 106 PRO A CA 1
ATOM 818 C C . PRO A 1 106 ? -7.026 -7.552 11.069 1.00 84.00 106 PRO A C 1
ATOM 820 O O . PRO A 1 106 ? -6.027 -8.217 11.337 1.00 84.00 106 PRO A O 1
ATOM 823 N N . PHE A 1 107 ? -7.726 -6.917 12.011 1.00 73.88 107 PHE A N 1
ATOM 824 C CA . PHE A 1 107 ? -7.309 -6.890 13.417 1.00 73.88 107 PHE A CA 1
ATOM 825 C C . PHE A 1 107 ? -7.155 -8.294 14.031 1.00 73.88 107 PHE A C 1
ATOM 827 O O . PHE A 1 107 ? -6.296 -8.491 14.883 1.00 73.88 107 PHE A O 1
ATOM 834 N N . ASP A 1 108 ? -7.946 -9.265 13.570 1.00 78.25 108 ASP A N 1
ATOM 835 C CA . ASP A 1 108 ? -7.913 -10.659 14.035 1.00 78.25 108 ASP A CA 1
ATOM 836 C C . ASP A 1 108 ? -6.604 -11.393 13.677 1.00 78.25 108 ASP A C 1
ATOM 838 O O . ASP A 1 108 ? -6.155 -12.271 14.407 1.00 78.25 108 ASP A O 1
ATOM 842 N N . GLU A 1 109 ? -5.943 -10.984 12.589 1.00 76.56 109 GLU A N 1
ATOM 843 C CA . GLU A 1 109 ? -4.691 -11.587 12.109 1.00 76.56 109 GLU A CA 1
ATOM 844 C C . GLU A 1 109 ? -3.436 -10.925 12.706 1.00 76.56 109 GLU A C 1
ATOM 846 O O . GLU A 1 109 ? -2.308 -11.363 12.458 1.00 76.56 109 GLU A O 1
ATOM 851 N N . LEU A 1 110 ? -3.601 -9.872 13.512 1.00 77.19 110 LEU A N 1
ATOM 852 C CA . LEU A 1 110 ? -2.489 -9.230 14.204 1.00 77.19 110 LEU A CA 1
ATOM 853 C C . LEU A 1 110 ? -2.054 -10.089 15.397 1.00 77.19 110 LEU A C 1
ATOM 855 O O . LEU A 1 110 ? -2.820 -10.344 16.327 1.00 77.19 110 LEU A O 1
ATOM 859 N N . THR A 1 111 ? -0.797 -10.536 15.395 1.00 61.00 111 THR A N 1
ATOM 860 C CA . THR A 1 111 ? -0.267 -11.370 16.479 1.00 61.00 111 THR A CA 1
ATOM 861 C C . THR A 1 111 ? -0.147 -10.584 17.796 1.00 61.00 111 THR A C 1
ATOM 863 O O . THR A 1 111 ? 0.184 -9.401 17.831 1.00 61.00 111 THR A O 1
ATOM 866 N N . VAL A 1 112 ? -0.417 -11.269 18.912 1.00 53.53 112 VAL A N 1
ATOM 867 C CA . VAL A 1 112 ? -0.671 -10.716 20.264 1.00 53.53 112 VAL A CA 1
ATOM 868 C C . VAL A 1 112 ? 0.509 -9.970 20.928 1.00 53.53 112 V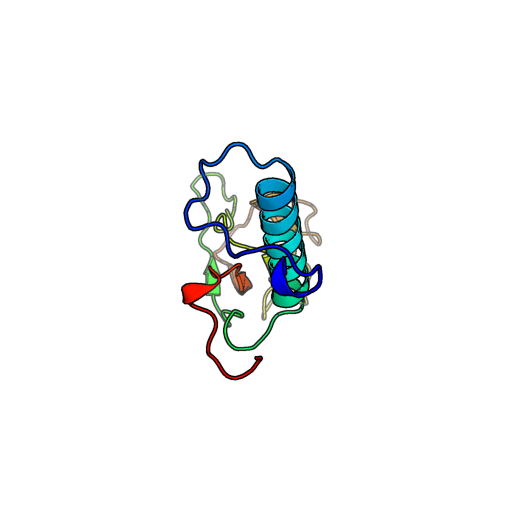AL A C 1
ATOM 870 O O . VAL A 1 112 ? 0.368 -9.457 22.033 1.00 53.53 112 VAL A O 1
ATOM 873 N N . THR A 1 113 ? 1.674 -9.833 20.294 1.00 49.00 113 THR A N 1
ATOM 874 C CA . THR A 1 113 ? 2.871 -9.264 20.953 1.00 49.00 113 THR A CA 1
ATOM 875 C C . THR A 1 113 ? 2.861 -7.731 21.108 1.00 49.00 113 THR A C 1
ATOM 877 O O . THR A 1 113 ? 3.702 -7.193 21.820 1.00 49.00 113 THR A O 1
ATOM 880 N N . THR A 1 114 ? 1.904 -7.007 20.523 1.00 41.59 114 THR A N 1
ATOM 881 C CA . THR A 1 114 ? 1.788 -5.533 20.641 1.00 41.59 114 THR A CA 1
ATOM 882 C C . THR A 1 114 ? 0.502 -5.079 21.338 1.00 41.59 114 THR A C 1
ATOM 884 O O . THR A 1 114 ? -0.146 -4.134 20.888 1.00 41.59 114 THR A O 1
ATOM 887 N N . ARG A 1 115 ? 0.114 -5.758 22.424 1.00 38.59 115 ARG A N 1
ATOM 888 C CA . ARG A 1 115 ? -0.982 -5.331 23.306 1.00 38.59 115 ARG A CA 1
ATOM 889 C C . ARG A 1 115 ? -0.471 -4.713 24.600 1.00 38.59 115 ARG A C 1
ATOM 891 O O . ARG A 1 115 ? 0.514 -5.253 25.149 1.00 38.59 115 ARG A O 1
#

pLDDT: mean 78.33, std 15.47, range [38.59, 92.06]

Secondary structure (DSSP, 8-state):
-GGGGTPPPPS-TTS--HHHHHHHHHHHHHHHHHHTT--TTSEEEEEEEPB-TTSBBBPPTTEEEEEPPTTTTT-EEEETTEEEETTTTBSB-SS-EEEEEEEPPPGGGS-GGG-

InterPro domains:
  IPR033767 Tail tubular protein Gp11 [PF17212] (1-111)

Radius of gyration: 18.74 Å; Cα contacts (8 Å, |Δi|>4): 173; chains: 1; bounding box: 45×20×53 Å